Protein AF-A0A8J7B116-F1 (afdb_monomer)

Mean predicted aligned error: 5.47 Å

Structure (mmCIF, N/CA/C/O backbone):
data_AF-A0A8J7B116-F1
#
_entry.id   AF-A0A8J7B116-F1
#
loop_
_atom_site.group_PDB
_atom_site.id
_atom_site.type_symbol
_atom_site.label_atom_id
_atom_site.label_alt_id
_atom_site.label_comp_id
_atom_site.label_asym_id
_atom_site.label_entity_id
_atom_site.label_seq_id
_atom_site.pdbx_PDB_ins_code
_atom_site.Cartn_x
_atom_site.Cartn_y
_atom_site.Cartn_z
_atom_site.occupancy
_atom_site.B_iso_or_equiv
_atom_site.auth_seq_id
_atom_site.auth_comp_id
_atom_site.auth_asym_id
_atom_site.auth_atom_id
_atom_site.pdbx_PDB_model_num
ATOM 1 N N . MET A 1 1 ? -16.638 -7.739 5.868 1.00 86.69 1 MET A N 1
ATOM 2 C CA . MET A 1 1 ? -16.960 -7.751 4.421 1.00 86.69 1 MET A CA 1
ATOM 3 C C . MET A 1 1 ? -16.169 -8.901 3.794 1.00 86.69 1 MET A C 1
ATOM 5 O O . MET A 1 1 ? -15.418 -9.542 4.515 1.00 86.69 1 MET A O 1
ATOM 9 N N . ALA A 1 2 ? -16.375 -9.246 2.524 1.00 93.19 2 ALA A N 1
ATOM 10 C CA . ALA A 1 2 ? -15.521 -10.207 1.821 1.00 93.19 2 ALA A CA 1
ATOM 11 C C . ALA A 1 2 ? -14.688 -9.483 0.756 1.00 93.19 2 ALA A C 1
ATOM 13 O O . ALA A 1 2 ? -15.142 -8.481 0.201 1.00 93.19 2 ALA A O 1
ATOM 14 N N . ARG A 1 3 ? -13.497 -10.004 0.457 1.00 96.44 3 ARG A N 1
ATOM 15 C CA . ARG A 1 3 ? -12.674 -9.604 -0.689 1.00 96.44 3 ARG A CA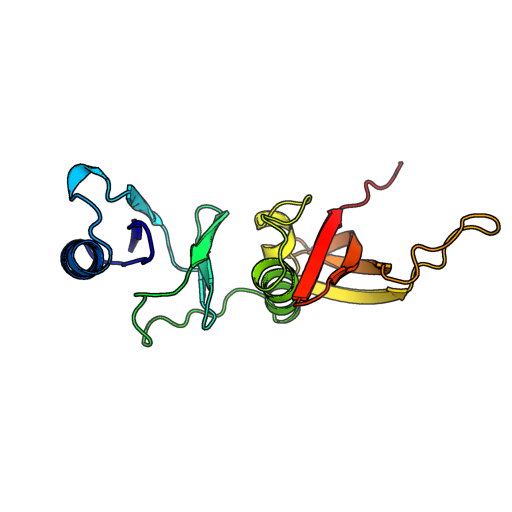 1
ATOM 16 C C . ARG A 1 3 ? -12.520 -10.793 -1.623 1.00 96.44 3 ARG A C 1
ATOM 18 O O . ARG A 1 3 ? -12.104 -11.869 -1.199 1.00 96.44 3 ARG A O 1
ATOM 25 N N . PHE A 1 4 ? -12.801 -10.577 -2.898 1.00 97.62 4 PHE A N 1
ATOM 26 C CA . PHE A 1 4 ? -12.595 -11.552 -3.959 1.00 97.62 4 PHE A CA 1
ATOM 27 C C . PHE A 1 4 ? -11.561 -11.013 -4.933 1.00 97.62 4 PHE A C 1
ATOM 29 O O . PHE A 1 4 ? -11.652 -9.862 -5.356 1.00 97.62 4 PHE A O 1
ATOM 36 N N . MET A 1 5 ? -10.586 -11.838 -5.289 1.00 97.62 5 MET A N 1
ATOM 37 C CA . MET A 1 5 ? -9.489 -11.459 -6.168 1.00 97.62 5 MET A CA 1
ATOM 38 C C . MET A 1 5 ? -9.485 -12.345 -7.404 1.00 97.62 5 MET A C 1
ATOM 40 O O . MET A 1 5 ? -9.452 -13.575 -7.318 1.00 97.62 5 MET A O 1
ATOM 44 N N . THR A 1 6 ? -9.490 -11.680 -8.548 1.00 97.62 6 THR A N 1
ATOM 45 C CA . THR A 1 6 ? -9.248 -12.268 -9.867 1.00 97.62 6 THR A CA 1
ATOM 46 C C . THR A 1 6 ? -7.794 -12.002 -10.267 1.00 97.62 6 THR A C 1
ATOM 48 O O . THR A 1 6 ? -7.006 -11.515 -9.450 1.00 97.62 6 THR A O 1
ATOM 51 N N . ARG A 1 7 ? -7.398 -12.311 -11.504 1.00 95.88 7 ARG A N 1
ATOM 52 C CA . ARG A 1 7 ? -6.036 -12.018 -11.979 1.00 95.88 7 ARG A CA 1
ATOM 53 C C . ARG A 1 7 ? -5.744 -10.520 -12.038 1.00 95.88 7 ARG A C 1
ATOM 55 O O . ARG A 1 7 ? -4.587 -10.139 -11.877 1.00 95.88 7 ARG A O 1
ATOM 62 N N . ARG A 1 8 ? -6.754 -9.684 -12.295 1.00 95.50 8 ARG A N 1
ATOM 63 C CA . ARG A 1 8 ? -6.586 -8.236 -12.522 1.00 95.50 8 ARG A CA 1
ATOM 64 C C . ARG A 1 8 ? -7.478 -7.348 -11.666 1.00 95.50 8 ARG A C 1
ATOM 66 O O . ARG A 1 8 ? -7.203 -6.157 -11.578 1.00 95.50 8 ARG A O 1
ATOM 73 N N . TYR A 1 9 ? -8.535 -7.895 -11.076 1.00 97.06 9 TYR A N 1
ATOM 74 C CA . TYR A 1 9 ? -9.565 -7.119 -10.390 1.00 97.06 9 TYR A CA 1
ATOM 75 C C . TYR A 1 9 ? -9.834 -7.600 -8.969 1.00 97.06 9 TYR A C 1
ATOM 77 O O . TYR A 1 9 ? -9.646 -8.780 -8.644 1.00 97.06 9 TYR A O 1
ATOM 85 N N . VAL A 1 10 ? -10.377 -6.692 -8.162 1.00 97.31 10 VAL A N 1
ATOM 86 C CA . VAL A 1 10 ? -10.865 -6.960 -6.810 1.00 97.31 10 VAL A CA 1
ATOM 87 C C . VAL A 1 10 ? -12.350 -6.620 -6.713 1.00 97.31 10 VAL A C 1
ATOM 89 O O . VAL A 1 10 ? -12.797 -5.602 -7.232 1.00 97.31 10 VAL A O 1
ATOM 92 N N . ALA A 1 11 ? -13.119 -7.474 -6.038 1.00 96.81 11 ALA A N 1
ATOM 93 C CA . ALA A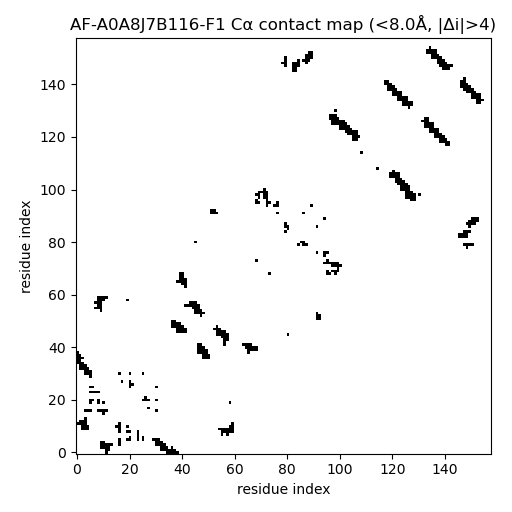 1 11 ? -14.547 -7.292 -5.802 1.00 96.81 11 ALA A CA 1
ATOM 94 C C . ALA A 1 11 ? -14.905 -7.507 -4.329 1.00 96.81 11 ALA A C 1
ATOM 96 O O . ALA A 1 11 ? -14.221 -8.233 -3.609 1.00 96.81 11 ALA A O 1
ATOM 97 N N . VAL A 1 12 ? -16.031 -6.930 -3.902 1.00 95.94 12 VAL A N 1
ATOM 98 C CA . VAL A 1 12 ? -16.581 -7.102 -2.541 1.00 95.94 12 VAL A CA 1
ATOM 99 C C . VAL A 1 12 ? -17.818 -8.002 -2.488 1.00 95.94 12 VAL A C 1
ATOM 101 O O . VAL A 1 12 ? -18.355 -8.277 -1.417 1.00 95.94 12 VAL A O 1
ATOM 104 N N . THR A 1 13 ? -18.279 -8.487 -3.644 1.00 95.50 13 THR A N 1
ATOM 105 C CA . THR A 1 13 ? -19.356 -9.478 -3.747 1.00 95.50 13 THR A CA 1
ATOM 106 C C . THR A 1 13 ? -18.970 -10.579 -4.723 1.00 95.50 13 THR A C 1
ATOM 108 O O . THR A 1 13 ? -18.250 -10.342 -5.693 1.00 95.50 13 THR A O 1
ATOM 111 N N . TRP A 1 14 ? -19.487 -11.786 -4.494 1.00 96.31 14 TRP A N 1
ATOM 112 C CA . TRP A 1 14 ? -19.229 -12.926 -5.372 1.00 96.31 14 TRP A CA 1
ATOM 113 C C . TRP A 1 14 ? -19.787 -12.726 -6.788 1.00 96.31 14 TRP A C 1
ATOM 115 O O . TRP A 1 14 ? -19.140 -13.083 -7.769 1.00 96.31 14 TRP A O 1
ATOM 125 N N . ALA A 1 15 ? -20.978 -12.129 -6.910 1.00 96.88 15 ALA A N 1
ATOM 126 C CA . ALA A 1 15 ? -21.590 -11.851 -8.209 1.00 96.88 15 ALA A CA 1
ATOM 127 C C . ALA A 1 15 ? -20.709 -10.921 -9.057 1.00 96.88 15 ALA A C 1
ATOM 129 O O . ALA A 1 15 ? -20.487 -11.178 -10.240 1.00 96.88 15 ALA A O 1
ATOM 130 N N . GLU A 1 16 ? -20.151 -9.887 -8.429 1.00 96.88 16 GLU A N 1
ATOM 131 C CA . GLU A 1 16 ? -19.241 -8.963 -9.098 1.00 96.88 16 GLU A CA 1
ATOM 132 C C . GLU A 1 16 ? -17.890 -9.614 -9.414 1.00 96.88 16 GLU A C 1
ATOM 134 O O . GLU A 1 16 ? -17.354 -9.427 -10.505 1.00 96.88 16 GLU A O 1
ATOM 139 N N . ALA A 1 17 ? -17.381 -10.463 -8.516 1.00 97.50 17 ALA A N 1
ATOM 140 C CA . ALA A 1 17 ? -16.179 -11.250 -8.771 1.00 97.50 17 ALA A CA 1
ATOM 141 C C . ALA A 1 17 ? -16.327 -12.129 -10.023 1.00 97.50 17 ALA A C 1
ATOM 143 O O . ALA A 1 17 ? -15.420 -12.164 -10.847 1.00 97.50 17 ALA A O 1
ATOM 144 N N . LEU A 1 18 ? -17.478 -12.787 -10.213 1.00 98.06 18 LEU A N 1
ATOM 145 C CA . LEU A 1 18 ? -17.764 -13.576 -11.417 1.00 98.06 18 LEU A CA 1
ATOM 146 C C . LEU A 1 18 ? -17.817 -12.712 -12.684 1.00 98.06 18 LEU A C 1
ATOM 148 O O . LEU A 1 18 ? -17.299 -13.120 -13.724 1.00 98.06 18 LEU A O 1
ATOM 152 N N . ARG A 1 19 ? -18.429 -11.523 -12.601 1.00 97.94 19 ARG A N 1
ATOM 153 C CA . ARG A 1 19 ? -18.497 -10.576 -13.722 1.00 97.94 19 ARG A CA 1
ATOM 154 C C . ARG A 1 19 ? -17.098 -10.129 -14.148 1.00 97.94 19 ARG A C 1
ATOM 156 O O . ARG A 1 19 ? -16.787 -10.164 -15.335 1.00 97.94 19 ARG A O 1
ATOM 163 N N . LEU A 1 20 ? -16.259 -9.741 -13.190 1.00 97.69 20 LEU A N 1
ATOM 164 C CA . LEU A 1 20 ? -14.886 -9.290 -13.433 1.00 97.69 20 LEU A CA 1
ATOM 165 C C . LEU A 1 20 ? -13.971 -10.438 -13.880 1.00 97.69 20 LEU A C 1
ATOM 167 O O . LEU A 1 20 ? -13.170 -10.255 -14.793 1.00 97.69 20 LEU A O 1
ATOM 171 N N . ALA A 1 21 ? -14.154 -11.637 -13.323 1.00 97.94 21 ALA A N 1
ATOM 172 C CA . ALA A 1 21 ? -13.435 -12.841 -13.733 1.00 97.94 21 ALA A CA 1
ATOM 173 C C . ALA A 1 21 ? -13.701 -13.207 -15.201 1.00 97.94 21 ALA A C 1
ATOM 175 O O . ALA A 1 21 ? -12.806 -13.664 -15.907 1.00 97.94 21 ALA A O 1
ATOM 176 N N . ALA A 1 22 ? -14.919 -12.972 -15.700 1.00 97.62 22 ALA A N 1
ATOM 177 C CA . ALA A 1 22 ? -15.218 -13.150 -17.119 1.00 97.62 22 ALA A CA 1
ATOM 178 C C . ALA A 1 22 ? -14.450 -12.155 -18.015 1.00 97.62 22 ALA A C 1
ATOM 180 O O . ALA A 1 22 ? -14.129 -12.495 -19.153 1.00 97.62 22 ALA A O 1
ATOM 181 N N . LEU A 1 23 ? -14.124 -10.955 -17.512 1.00 97.12 23 LEU A N 1
ATOM 182 C CA . LEU A 1 23 ? -13.390 -9.928 -18.264 1.00 97.12 23 LEU A CA 1
ATOM 183 C C . LEU A 1 23 ? -11.890 -10.226 -18.364 1.00 97.12 23 LEU A C 1
ATOM 185 O O . LEU A 1 23 ? -11.308 -10.039 -19.431 1.00 97.12 23 LEU A O 1
ATOM 189 N N . ASP A 1 24 ? -11.258 -10.697 -17.286 1.00 97.44 24 ASP A N 1
ATOM 190 C CA . ASP A 1 24 ? -9.833 -11.076 -17.286 1.00 97.44 24 ASP A CA 1
ATOM 191 C C . ASP A 1 24 ? -9.585 -12.581 -17.483 1.00 97.44 24 ASP A C 1
ATOM 193 O O . ASP A 1 24 ? -8.452 -13.058 -17.354 1.00 97.44 24 ASP A O 1
ATOM 197 N N . GLN A 1 25 ? -10.643 -13.320 -17.824 1.00 97.88 25 GLN A N 1
ATOM 198 C CA . GLN A 1 25 ? -10.636 -14.759 -18.087 1.00 97.88 25 GLN A CA 1
ATOM 199 C C . GLN A 1 25 ? -10.150 -15.602 -16.897 1.00 97.88 25 GLN A C 1
ATOM 201 O O . GLN A 1 25 ? -9.620 -16.701 -17.094 1.00 97.88 25 GLN A O 1
ATOM 206 N N . THR A 1 26 ? -10.305 -15.116 -15.664 1.00 98.19 26 THR A N 1
ATOM 207 C CA . THR A 1 26 ? -10.031 -15.898 -14.452 1.00 98.19 26 THR A CA 1
ATOM 208 C C . THR A 1 26 ? -11.052 -17.039 -14.316 1.00 98.19 26 THR A C 1
ATOM 210 O O . THR A 1 26 ? -12.254 -16.782 -14.219 1.00 98.19 26 THR A O 1
ATOM 213 N N . PRO A 1 27 ? -10.629 -18.317 -14.277 1.00 97.94 27 PRO A N 1
ATOM 214 C CA . PRO A 1 27 ? -11.524 -19.430 -13.992 1.00 97.94 27 PRO A CA 1
ATOM 215 C C . PRO A 1 27 ? -12.176 -19.274 -12.621 1.00 97.94 27 PRO A C 1
ATOM 217 O O . PRO A 1 27 ? -11.530 -18.873 -11.656 1.00 97.94 27 PRO A O 1
ATOM 220 N N . ARG A 1 28 ? -13.444 -19.676 -12.497 1.00 96.88 28 ARG A N 1
ATOM 221 C CA . ARG A 1 28 ? -14.197 -19.584 -11.234 1.00 96.88 28 ARG A CA 1
ATOM 222 C C . ARG A 1 28 ? -13.473 -20.239 -10.049 1.00 96.88 28 ARG A C 1
ATOM 224 O O . ARG A 1 28 ? -13.563 -19.734 -8.939 1.00 96.88 28 ARG A O 1
ATOM 231 N N . SER A 1 29 ? -12.778 -21.350 -10.286 1.00 97.25 29 SER A N 1
ATOM 232 C CA . SER A 1 29 ? -12.004 -22.081 -9.274 1.00 97.25 29 SER A CA 1
ATOM 233 C C . SER A 1 29 ? -10.713 -21.378 -8.843 1.00 97.25 29 SER A C 1
ATOM 235 O O . SER A 1 29 ? -10.126 -21.771 -7.843 1.00 97.25 29 SER A O 1
ATOM 237 N N . GLU A 1 30 ? -10.254 -20.374 -9.594 1.00 98.12 30 GLU A N 1
ATOM 238 C CA . GLU A 1 30 ? -9.043 -19.598 -9.301 1.00 98.12 30 GLU A CA 1
ATOM 239 C C . GLU A 1 30 ? -9.345 -18.259 -8.613 1.00 98.12 30 GLU A C 1
ATOM 241 O O . GLU A 1 30 ? -8.414 -17.576 -8.183 1.00 98.12 30 GLU A O 1
ATOM 246 N N . ILE A 1 31 ? -10.623 -17.878 -8.481 1.00 98.06 31 ILE A N 1
ATOM 247 C CA . ILE A 1 31 ? -11.008 -16.676 -7.737 1.00 98.06 31 ILE A CA 1
ATOM 248 C C . ILE A 1 31 ? -10.655 -16.900 -6.267 1.00 98.06 31 ILE A C 1
ATOM 250 O O . ILE A 1 31 ? -11.230 -17.760 -5.598 1.00 98.06 31 ILE A O 1
ATOM 254 N N . ARG A 1 32 ? -9.707 -16.110 -5.760 1.00 97.56 32 ARG A N 1
ATOM 255 C CA . ARG A 1 32 ? -9.313 -16.163 -4.350 1.00 97.56 32 ARG A CA 1
ATOM 256 C C . ARG A 1 32 ? -10.320 -15.383 -3.523 1.00 97.56 32 ARG A C 1
ATOM 258 O O . ARG A 1 32 ? -10.788 -14.329 -3.950 1.00 97.56 32 ARG A O 1
ATOM 265 N N . GLN A 1 33 ? -10.612 -15.877 -2.329 1.00 97.00 33 GLN A N 1
ATOM 266 C CA . GLN A 1 33 ? -11.559 -15.266 -1.410 1.00 97.00 33 GLN A CA 1
ATOM 267 C C . GLN A 1 33 ? -10.906 -15.078 -0.042 1.00 97.00 33 GLN A C 1
ATOM 269 O O . GLN A 1 33 ? -10.269 -15.994 0.472 1.00 97.00 33 GLN A O 1
ATOM 274 N N . ALA A 1 34 ? -11.099 -13.897 0.537 1.00 95.94 34 ALA A N 1
ATOM 275 C CA . ALA A 1 34 ? -10.848 -13.615 1.941 1.00 95.94 34 ALA A CA 1
ATOM 276 C C . ALA A 1 34 ? -12.173 -13.184 2.581 1.00 95.94 34 ALA A C 1
ATOM 278 O O . ALA A 1 34 ? -12.800 -12.211 2.148 1.00 95.94 34 ALA A O 1
ATOM 279 N N . GLU A 1 35 ? -12.630 -13.944 3.571 1.00 93.12 35 GLU A N 1
ATOM 280 C CA . GLU A 1 35 ? -13.822 -13.619 4.352 1.00 93.12 35 GLU A CA 1
ATOM 281 C C . GLU A 1 35 ? -13.449 -12.744 5.550 1.00 93.12 35 GLU A C 1
ATOM 283 O O . GLU A 1 35 ? -12.296 -12.695 5.962 1.00 93.12 35 GLU A O 1
ATOM 288 N N . GLU A 1 36 ? -14.431 -12.014 6.078 1.00 93.25 36 GLU A N 1
ATOM 289 C CA . GLU A 1 36 ? -14.290 -11.188 7.288 1.00 93.25 36 GLU A CA 1
ATOM 290 C C . GLU A 1 36 ? -13.246 -10.056 7.225 1.00 93.25 36 GLU A C 1
ATOM 292 O O . GLU A 1 36 ? -12.944 -9.424 8.233 1.00 93.25 36 GLU A O 1
ATOM 297 N N . VAL A 1 37 ? -12.784 -9.690 6.029 1.00 95.25 37 VAL A N 1
ATOM 298 C CA . VAL A 1 37 ? -11.890 -8.544 5.816 1.00 95.25 37 VAL A CA 1
ATOM 299 C C . VAL A 1 37 ? -12.660 -7.239 5.609 1.00 95.25 37 VAL A C 1
ATOM 301 O O . VAL A 1 37 ? -13.793 -7.217 5.111 1.00 95.25 37 VAL A O 1
ATOM 304 N N . GLN A 1 38 ? -12.057 -6.123 6.005 1.00 94.94 38 GLN A N 1
ATOM 305 C CA . GLN A 1 38 ? -12.594 -4.774 5.829 1.00 94.94 38 GLN A CA 1
ATOM 306 C C . GLN A 1 38 ? -11.678 -3.976 4.903 1.00 94.94 38 GLN A C 1
ATOM 308 O O . GLN A 1 38 ? -10.458 -4.075 5.002 1.00 94.94 38 GLN A O 1
ATOM 313 N N . LEU A 1 39 ? -12.272 -3.187 4.006 1.00 96.56 39 LEU A N 1
ATOM 314 C CA . LEU A 1 39 ? -11.540 -2.177 3.248 1.00 96.56 39 LEU A CA 1
ATOM 315 C C . LEU A 1 39 ? -11.289 -1.007 4.198 1.00 96.56 39 LEU A C 1
ATOM 317 O O . LEU A 1 39 ? -12.243 -0.431 4.719 1.00 96.56 39 LEU A O 1
ATOM 321 N N . LEU A 1 40 ? -10.022 -0.699 4.440 1.00 96.62 40 LEU A N 1
ATOM 322 C CA . LEU A 1 40 ? -9.601 0.356 5.360 1.00 96.62 40 LEU A CA 1
ATOM 323 C C . LEU A 1 40 ? -9.263 1.644 4.609 1.00 96.62 40 LEU A C 1
ATOM 325 O O . LEU A 1 40 ? -9.576 2.740 5.067 1.00 96.62 40 LEU A O 1
ATOM 329 N N . HIS A 1 41 ? -8.665 1.518 3.427 1.00 97.00 41 HIS A N 1
ATOM 330 C CA . HIS A 1 41 ? -8.332 2.667 2.600 1.00 97.00 41 HIS A CA 1
ATOM 331 C C . HIS A 1 41 ? -8.381 2.318 1.117 1.00 97.00 41 HIS A C 1
ATOM 333 O O . HIS A 1 41 ? -8.097 1.176 0.742 1.00 97.00 41 HIS A O 1
ATOM 339 N N . ARG A 1 42 ? -8.728 3.289 0.275 1.00 95.62 42 ARG A N 1
ATOM 340 C CA . ARG A 1 42 ? -8.726 3.139 -1.181 1.00 95.62 42 ARG A CA 1
ATOM 341 C C . ARG A 1 42 ? -8.212 4.410 -1.840 1.00 95.62 42 ARG A C 1
ATOM 343 O O . ARG A 1 42 ? -8.790 5.470 -1.648 1.00 95.62 42 ARG A O 1
ATOM 350 N N . GLU A 1 43 ? -7.233 4.225 -2.711 1.00 95.00 43 GLU A N 1
ATOM 351 C CA . GLU A 1 43 ? -6.825 5.189 -3.726 1.00 95.00 43 GLU A CA 1
ATOM 352 C C . GLU A 1 43 ? -7.322 4.742 -5.110 1.00 95.00 43 GLU A C 1
ATOM 354 O O . GLU A 1 43 ? -7.957 3.693 -5.264 1.00 95.00 43 GLU A O 1
ATOM 359 N N . GLU A 1 44 ? -7.028 5.527 -6.145 1.00 91.69 44 GLU A N 1
ATOM 360 C CA . GLU A 1 44 ? -7.404 5.205 -7.529 1.00 91.69 44 GLU A CA 1
ATOM 361 C C . GLU A 1 44 ? -6.902 3.812 -7.962 1.00 91.69 44 GLU A C 1
ATOM 363 O O . GLU A 1 44 ? -7.646 3.035 -8.567 1.00 91.69 44 GLU A O 1
ATOM 368 N N . TRP A 1 45 ? -5.659 3.466 -7.605 1.00 93.44 45 TRP A N 1
ATOM 369 C CA . TRP A 1 45 ? -4.965 2.285 -8.138 1.00 93.44 45 TRP A CA 1
ATOM 370 C C . TRP A 1 45 ? -4.749 1.154 -7.134 1.00 93.44 45 TRP A C 1
ATOM 372 O O . TRP A 1 45 ? -4.557 0.005 -7.553 1.00 93.44 45 TRP A O 1
ATOM 382 N N . TRP A 1 46 ? -4.826 1.435 -5.833 1.00 96.56 46 TRP A N 1
ATOM 383 C CA . TRP A 1 46 ? -4.580 0.461 -4.770 1.00 96.56 46 TRP A CA 1
ATOM 384 C C . TRP A 1 46 ? -5.570 0.575 -3.611 1.00 96.56 46 TRP A C 1
ATOM 386 O O . TRP A 1 46 ? -6.197 1.607 -3.383 1.00 96.56 46 TRP A O 1
ATOM 396 N N . ALA A 1 47 ? -5.727 -0.524 -2.881 1.00 97.19 47 ALA A N 1
ATOM 397 C CA . ALA A 1 47 ? -6.613 -0.638 -1.733 1.00 97.19 47 ALA A CA 1
ATOM 398 C C . ALA A 1 47 ? -5.919 -1.367 -0.579 1.00 97.19 47 ALA A C 1
ATOM 400 O O . ALA A 1 47 ? -5.252 -2.385 -0.790 1.00 97.19 47 ALA A O 1
ATOM 401 N N . TRP A 1 48 ? -6.107 -0.851 0.634 1.00 97.81 48 TRP A N 1
ATOM 402 C CA . TRP A 1 48 ? -5.583 -1.416 1.874 1.00 97.81 48 TRP A CA 1
ATOM 403 C C . TRP A 1 48 ? -6.689 -2.076 2.690 1.00 97.81 48 TRP A C 1
ATOM 405 O O . TRP A 1 48 ? -7.779 -1.518 2.864 1.00 97.81 48 TRP A O 1
ATOM 415 N N . TRP A 1 49 ? -6.391 -3.259 3.216 1.00 97.44 49 TRP A N 1
ATOM 416 C CA . TRP A 1 49 ? -7.362 -4.128 3.869 1.00 97.44 49 TRP A CA 1
ATOM 417 C C . TRP A 1 49 ? -6.941 -4.489 5.293 1.00 97.44 49 TRP A C 1
ATOM 419 O O . TRP A 1 49 ? -5.766 -4.449 5.648 1.00 97.44 49 TRP A O 1
ATOM 429 N N . SER A 1 50 ? -7.916 -4.868 6.119 1.00 96.19 50 SER A N 1
ATOM 430 C CA . SER A 1 50 ? -7.701 -5.201 7.534 1.00 96.19 50 SER A CA 1
ATOM 431 C C . SER A 1 50 ? -6.882 -6.469 7.783 1.00 96.19 50 SER A C 1
ATOM 433 O O . SER A 1 50 ? -6.491 -6.707 8.917 1.00 96.19 50 SER A O 1
ATOM 435 N N . ASP A 1 51 ? -6.647 -7.285 6.756 1.00 96.19 51 ASP A N 1
ATOM 436 C CA . ASP A 1 51 ? -5.753 -8.449 6.788 1.00 96.19 51 ASP A CA 1
ATOM 437 C C . ASP A 1 51 ? -4.313 -8.103 6.373 1.00 96.19 51 ASP A C 1
ATOM 439 O O . ASP A 1 51 ? -3.552 -8.983 5.978 1.00 96.19 51 ASP A O 1
ATOM 443 N N . GLU A 1 52 ? -3.959 -6.816 6.427 1.00 95.88 52 GLU A N 1
ATOM 444 C CA . GLU A 1 52 ? -2.628 -6.288 6.112 1.00 95.88 52 GLU A CA 1
ATOM 445 C C . GLU A 1 52 ? -2.180 -6.550 4.665 1.00 95.88 52 GLU A C 1
ATOM 447 O O . GLU A 1 52 ? -0.992 -6.572 4.344 1.00 95.88 52 GLU A O 1
ATOM 452 N N . GLN A 1 53 ? -3.139 -6.734 3.759 1.00 95.56 53 GLN A N 1
ATOM 453 C CA . GLN A 1 53 ? -2.871 -6.903 2.337 1.00 95.56 53 GLN A CA 1
ATOM 454 C C . GLN A 1 53 ? -3.101 -5.601 1.575 1.00 95.56 53 GLN A C 1
ATOM 456 O O . GLN A 1 53 ? -4.122 -4.929 1.744 1.00 95.56 53 GLN A O 1
ATOM 461 N N . LEU A 1 54 ? -2.175 -5.302 0.664 1.00 96.56 54 LEU A N 1
ATOM 462 C CA . LEU A 1 54 ? -2.330 -4.279 -0.363 1.00 96.56 54 LEU A CA 1
ATOM 463 C C . LEU A 1 54 ? -2.734 -4.957 -1.675 1.00 96.56 54 LEU A C 1
ATOM 465 O O . LEU A 1 54 ? -2.079 -5.897 -2.130 1.00 96.56 54 LEU A O 1
ATOM 469 N N . THR A 1 55 ? -3.812 -4.492 -2.296 1.00 96.06 55 THR A N 1
ATOM 470 C CA . THR A 1 55 ? -4.272 -4.998 -3.596 1.00 96.06 55 THR A CA 1
ATOM 471 C C . THR A 1 55 ? -4.411 -3.861 -4.591 1.00 96.06 55 THR A C 1
ATOM 473 O O . THR A 1 55 ? -4.475 -2.700 -4.201 1.00 96.06 55 THR A O 1
ATOM 476 N N . THR A 1 56 ? -4.570 -4.180 -5.878 1.00 95.00 56 THR A N 1
ATOM 477 C CA . THR A 1 56 ? -5.129 -3.192 -6.808 1.00 95.00 56 THR A CA 1
ATOM 478 C C . THR A 1 56 ? -6.542 -2.782 -6.371 1.00 95.00 56 THR A C 1
ATOM 480 O O . THR A 1 56 ? -7.258 -3.581 -5.758 1.00 95.00 56 THR A O 1
ATOM 483 N N . ALA A 1 57 ? -6.944 -1.549 -6.677 1.00 95.69 57 ALA A N 1
ATOM 484 C CA . ALA A 1 57 ? -8.307 -1.056 -6.462 1.00 95.69 57 ALA A CA 1
ATOM 485 C C . ALA A 1 57 ? -9.225 -1.245 -7.682 1.00 95.69 57 ALA A C 1
ATOM 487 O O . ALA A 1 57 ? -10.415 -0.928 -7.614 1.00 95.69 57 ALA A O 1
ATOM 488 N N . ILE A 1 58 ? -8.708 -1.766 -8.799 1.00 94.62 58 ILE A N 1
ATOM 489 C CA . ILE A 1 58 ? -9.490 -1.902 -10.031 1.00 94.62 58 ILE A CA 1
ATOM 490 C C . ILE A 1 58 ? -10.624 -2.916 -9.806 1.00 94.62 58 ILE A C 1
ATOM 492 O O . ILE A 1 58 ? -10.391 -4.064 -9.426 1.00 94.62 58 ILE A O 1
ATOM 496 N N . GLY A 1 59 ? -11.861 -2.492 -10.070 1.00 93.50 59 GLY A N 1
ATOM 497 C CA . GLY A 1 59 ? -13.076 -3.286 -9.849 1.00 93.50 59 GLY A CA 1
ATOM 498 C C . GLY A 1 59 ? -13.808 -2.971 -8.541 1.00 93.50 59 GLY A C 1
ATOM 499 O O . GLY A 1 59 ? -14.970 -3.352 -8.396 1.00 93.50 59 GLY A O 1
ATOM 500 N N . LEU A 1 60 ? -13.186 -2.227 -7.617 1.00 95.25 60 LEU A N 1
ATOM 501 C CA . LEU A 1 60 ? -13.877 -1.751 -6.422 1.00 95.25 60 LEU A CA 1
ATOM 502 C C . LEU A 1 60 ? -14.885 -0.642 -6.779 1.00 95.25 60 LEU A C 1
ATOM 504 O O . LEU A 1 60 ? -14.546 0.257 -7.551 1.00 95.25 60 LEU A O 1
ATOM 508 N N . PRO A 1 61 ? -16.108 -0.666 -6.212 1.00 92.12 61 PRO A N 1
ATOM 509 C CA . PRO A 1 61 ? -17.080 0.406 -6.397 1.00 92.12 61 PRO A CA 1
ATOM 510 C C . PRO A 1 61 ? -16.546 1.760 -5.925 1.00 92.12 61 PRO A C 1
ATOM 512 O O . PRO A 1 61 ? -16.024 1.866 -4.817 1.00 92.12 61 PRO A O 1
ATOM 515 N N . GLU A 1 62 ? -16.774 2.813 -6.713 1.00 88.75 62 GLU A N 1
ATOM 516 C CA . GLU A 1 62 ? -16.370 4.180 -6.354 1.00 88.75 62 GLU A CA 1
ATOM 517 C C . GLU A 1 62 ? -17.015 4.690 -5.065 1.00 88.75 62 GLU A C 1
ATOM 519 O O . GLU A 1 62 ? -16.459 5.548 -4.397 1.00 88.75 62 GLU A O 1
ATOM 524 N N . SER A 1 63 ? -18.168 4.141 -4.680 1.00 90.56 63 SER A N 1
ATOM 525 C CA . SER A 1 63 ? -18.835 4.481 -3.423 1.00 90.56 63 SER A CA 1
ATOM 526 C C . SER A 1 63 ? -18.095 3.984 -2.173 1.00 90.56 63 SER A C 1
ATOM 528 O O . SER A 1 63 ? -18.465 4.364 -1.064 1.00 90.56 63 SER A O 1
ATOM 530 N N . LEU A 1 64 ? -17.104 3.096 -2.313 1.00 89.94 64 LEU A N 1
ATOM 531 C CA . LEU A 1 64 ? -16.305 2.582 -1.201 1.00 89.94 64 LEU A CA 1
ATOM 532 C C . LEU A 1 64 ? -15.019 3.398 -1.043 1.00 89.94 64 LEU A C 1
ATOM 534 O O . LEU A 1 64 ? -13.967 2.992 -1.527 1.00 89.94 64 LEU A O 1
ATOM 538 N N . CYS A 1 65 ? -15.099 4.519 -0.328 1.00 88.50 65 CYS A N 1
ATOM 539 C CA . CYS A 1 65 ? -13.952 5.395 -0.054 1.00 88.50 65 CYS A CA 1
ATOM 540 C C . CYS A 1 65 ? -13.712 5.572 1.453 1.00 88.50 65 CYS A C 1
ATOM 542 O O . CYS A 1 65 ? -13.944 6.655 1.987 1.00 88.50 65 CYS A O 1
ATOM 544 N N . PRO A 1 66 ? -13.323 4.516 2.187 1.00 91.00 66 PRO A N 1
ATOM 545 C CA . PRO A 1 66 ? -12.818 4.699 3.540 1.00 91.00 66 PRO A CA 1
ATOM 546 C C . PRO A 1 66 ? -11.437 5.373 3.488 1.00 91.00 66 PRO A C 1
ATOM 548 O O . PRO A 1 66 ? -10.639 5.091 2.598 1.00 91.00 66 PRO A O 1
ATOM 551 N N . GLU A 1 67 ? -11.152 6.245 4.454 1.00 90.38 67 GLU A N 1
ATOM 552 C CA . GLU A 1 67 ? -9.923 7.050 4.501 1.00 90.38 67 GLU A CA 1
ATOM 553 C C . GLU A 1 67 ? -9.212 6.896 5.858 1.00 90.38 67 GLU A C 1
ATOM 555 O O . GLU A 1 67 ? -9.038 7.857 6.602 1.00 90.38 67 GLU A O 1
ATOM 560 N N . THR A 1 68 ? -8.842 5.666 6.247 1.00 93.69 68 THR A N 1
ATOM 561 C CA . THR A 1 68 ? -8.256 5.445 7.589 1.00 93.69 68 THR A CA 1
ATOM 562 C C . THR A 1 68 ? -6.746 5.672 7.676 1.00 93.69 68 THR A C 1
ATOM 564 O O . THR A 1 68 ? -6.225 5.819 8.780 1.00 93.69 68 THR A O 1
ATOM 567 N N . LEU A 1 69 ? -6.020 5.624 6.555 1.00 97.81 69 LEU A N 1
ATOM 568 C CA . LEU A 1 69 ? -4.574 5.848 6.526 1.00 97.81 69 LEU A CA 1
ATOM 569 C C . LEU A 1 69 ? -4.246 7.340 6.613 1.00 97.81 69 LEU A C 1
ATOM 571 O O . LEU A 1 69 ? -5.015 8.185 6.161 1.00 97.81 69 LEU A O 1
ATOM 575 N N . SER A 1 70 ? -3.087 7.664 7.191 1.00 98.00 70 SER A N 1
ATOM 576 C CA . SER A 1 70 ? -2.596 9.044 7.199 1.00 98.00 70 SER A CA 1
ATOM 577 C C . SER A 1 70 ? -2.183 9.482 5.784 1.00 98.00 70 SER A C 1
ATOM 579 O O . SER A 1 70 ? -1.735 8.640 5.001 1.00 98.00 70 SER A O 1
ATOM 581 N N . PRO A 1 71 ? -2.239 10.787 5.454 1.00 97.88 71 PRO A N 1
ATOM 582 C CA . PRO A 1 71 ? -1.752 11.288 4.166 1.00 97.88 71 PRO A CA 1
ATOM 583 C C . PRO A 1 71 ? -0.291 10.911 3.879 1.00 97.88 71 PRO A C 1
ATOM 585 O O . PRO A 1 71 ? 0.071 10.632 2.739 1.00 97.88 71 PRO A O 1
ATOM 588 N N . ASP A 1 72 ? 0.543 10.847 4.919 1.00 98.31 72 ASP A N 1
ATOM 589 C CA . ASP A 1 72 ? 1.941 10.441 4.783 1.00 98.31 72 ASP A CA 1
ATOM 590 C C . ASP A 1 72 ? 2.082 8.943 4.480 1.00 98.31 72 ASP A C 1
ATOM 592 O O . ASP A 1 72 ? 2.895 8.567 3.637 1.00 98.31 72 ASP A O 1
ATOM 596 N N . ALA A 1 73 ? 1.274 8.079 5.105 1.00 98.25 73 ALA A N 1
ATOM 597 C CA . ALA A 1 73 ? 1.232 6.657 4.757 1.00 98.25 73 ALA A CA 1
ATOM 598 C C . ALA A 1 73 ? 0.786 6.452 3.305 1.00 98.25 73 ALA A C 1
ATOM 600 O O . ALA A 1 73 ? 1.423 5.694 2.576 1.00 98.25 73 ALA A O 1
ATOM 601 N N . VAL A 1 74 ? -0.262 7.163 2.874 1.00 98.12 74 VAL A N 1
ATOM 602 C CA . VAL A 1 74 ? -0.750 7.145 1.487 1.00 98.12 74 VAL A CA 1
ATOM 603 C C . VAL A 1 74 ? 0.362 7.552 0.525 1.00 98.12 74 VAL A C 1
ATOM 605 O O . VAL A 1 74 ? 0.647 6.825 -0.423 1.00 98.12 74 VAL A O 1
ATOM 608 N N . SER A 1 75 ? 1.050 8.662 0.807 1.00 97.06 75 SER A N 1
ATOM 609 C CA . SER A 1 75 ? 2.146 9.160 -0.029 1.00 97.06 75 SER A CA 1
ATOM 610 C C . SER A 1 75 ? 3.270 8.129 -0.189 1.00 97.06 75 SER A C 1
ATOM 612 O O . SER A 1 75 ? 3.707 7.871 -1.310 1.00 97.06 75 SER A O 1
ATOM 614 N N . LEU A 1 76 ? 3.703 7.498 0.909 1.00 97.06 76 LEU A N 1
ATOM 615 C CA . LEU A 1 76 ? 4.774 6.495 0.881 1.00 97.06 76 LEU A CA 1
ATOM 616 C C . LEU A 1 76 ? 4.349 5.197 0.180 1.00 97.06 76 LEU A C 1
ATOM 618 O O . LEU A 1 76 ? 5.148 4.609 -0.548 1.00 97.06 76 LEU A O 1
ATOM 622 N N . ILE A 1 77 ? 3.111 4.736 0.390 1.00 97.75 77 ILE A N 1
ATOM 623 C CA . ILE A 1 77 ? 2.582 3.542 -0.285 1.00 97.75 77 ILE A CA 1
ATOM 624 C C . ILE A 1 77 ? 2.491 3.792 -1.790 1.00 97.75 77 ILE A C 1
ATOM 626 O O . ILE A 1 77 ? 2.971 2.958 -2.556 1.00 97.75 77 ILE A O 1
ATOM 630 N N . SER A 1 78 ? 1.946 4.938 -2.210 1.00 96.94 78 SER A N 1
ATOM 631 C CA . SER A 1 78 ? 1.834 5.301 -3.627 1.00 96.94 78 SER A CA 1
ATOM 632 C C . SER A 1 78 ? 3.203 5.424 -4.299 1.00 96.94 78 SER A C 1
ATOM 634 O O . SER A 1 78 ? 3.382 4.871 -5.381 1.00 96.94 78 SER A O 1
ATOM 636 N N . GLU A 1 79 ? 4.203 6.030 -3.642 1.00 94.81 79 GLU A N 1
ATOM 637 C CA . GLU A 1 79 ? 5.578 6.083 -4.174 1.00 94.81 79 GLU A CA 1
ATOM 638 C C . GLU A 1 79 ? 6.153 4.690 -4.468 1.00 94.81 79 GLU A C 1
ATOM 640 O O . GLU A 1 79 ? 6.864 4.507 -5.455 1.00 94.81 79 GLU A O 1
ATOM 645 N N . VAL A 1 80 ? 5.886 3.695 -3.617 1.00 96.19 80 VAL A N 1
ATOM 646 C CA . VAL A 1 80 ? 6.381 2.332 -3.858 1.00 96.19 80 VAL A CA 1
ATOM 647 C C . VAL A 1 80 ? 5.519 1.614 -4.894 1.00 96.19 80 VAL A C 1
ATOM 649 O O . VAL A 1 80 ? 6.073 0.979 -5.789 1.00 96.19 80 VAL A O 1
ATOM 652 N N . TRP A 1 81 ? 4.194 1.735 -4.802 1.00 95.94 81 TRP A N 1
ATOM 653 C CA . TRP A 1 81 ? 3.229 1.070 -5.683 1.00 95.94 81 TRP A CA 1
ATOM 654 C C . TRP A 1 81 ? 3.356 1.491 -7.151 1.00 95.94 81 TRP A C 1
ATOM 656 O O . TRP A 1 81 ? 3.220 0.659 -8.045 1.00 95.94 81 TRP A O 1
ATOM 666 N N . GLU A 1 82 ? 3.619 2.773 -7.405 1.00 94.31 82 GLU A N 1
ATOM 667 C CA . GLU A 1 82 ? 3.770 3.328 -8.757 1.00 94.31 82 GLU A CA 1
ATOM 668 C C . GLU A 1 82 ? 5.174 3.121 -9.340 1.00 94.31 82 GLU A C 1
ATOM 670 O O . GLU A 1 82 ? 5.405 3.359 -10.528 1.00 94.31 82 GLU A O 1
ATOM 675 N N . SER A 1 83 ? 6.124 2.685 -8.514 1.00 94.44 83 SER A N 1
ATOM 676 C CA . SER A 1 83 ? 7.480 2.370 -8.951 1.00 94.44 83 SER A CA 1
ATOM 677 C C . SER A 1 83 ? 7.575 0.953 -9.529 1.00 94.44 83 SER A C 1
ATOM 679 O O . SER A 1 83 ? 6.683 0.123 -9.375 1.00 94.44 83 SER A O 1
ATOM 681 N N . PHE A 1 84 ? 8.708 0.620 -10.145 1.00 93.00 84 PHE A N 1
ATOM 682 C CA . PHE A 1 84 ? 9.002 -0.748 -10.591 1.00 93.00 84 PHE A CA 1
ATOM 683 C C . PHE A 1 84 ? 9.429 -1.695 -9.458 1.00 93.00 84 PHE A C 1
ATOM 685 O O . PHE A 1 84 ? 9.893 -2.808 -9.713 1.00 93.00 84 PHE A O 1
ATOM 692 N N . SER A 1 85 ? 9.253 -1.287 -8.202 1.00 89.75 85 SER A N 1
ATOM 693 C CA . SER A 1 85 ? 9.492 -2.145 -7.049 1.00 89.75 85 SER A CA 1
ATOM 694 C C . SER A 1 85 ? 8.308 -3.077 -6.786 1.00 89.75 85 SER A C 1
ATOM 696 O O . SER A 1 85 ? 7.169 -2.623 -6.744 1.00 89.75 85 SER A O 1
ATOM 698 N N . PRO A 1 86 ? 8.546 -4.371 -6.507 1.00 86.69 86 PRO A N 1
ATOM 699 C CA . PRO A 1 86 ? 7.458 -5.305 -6.219 1.00 86.69 86 PRO A CA 1
ATOM 700 C C . PRO A 1 86 ? 6.779 -5.043 -4.863 1.00 86.69 86 PRO A C 1
ATOM 702 O O . PRO A 1 86 ? 5.585 -5.291 -4.718 1.00 86.69 86 PRO A O 1
ATOM 705 N N . ALA A 1 87 ? 7.541 -4.596 -3.859 1.00 92.25 87 ALA A N 1
ATOM 706 C CA . ALA A 1 87 ? 7.074 -4.286 -2.508 1.00 92.25 87 ALA A CA 1
ATOM 707 C C . ALA A 1 87 ? 8.139 -3.474 -1.740 1.00 92.25 87 ALA A C 1
ATOM 709 O O . ALA A 1 87 ? 9.329 -3.544 -2.082 1.00 92.25 87 ALA A O 1
ATOM 710 N N . PRO A 1 88 ? 7.762 -2.743 -0.674 1.00 93.19 88 PRO A N 1
ATOM 711 C CA . PRO A 1 88 ? 8.723 -2.152 0.245 1.00 93.19 88 PRO A CA 1
ATOM 712 C C . PRO A 1 88 ? 9.395 -3.252 1.069 1.00 93.19 88 PRO A C 1
ATOM 714 O O . PRO A 1 88 ? 8.754 -4.205 1.512 1.00 93.19 88 PRO A O 1
ATOM 717 N N . ARG A 1 89 ? 10.693 -3.105 1.341 1.00 92.38 89 ARG A N 1
ATOM 718 C CA . ARG A 1 89 ? 11.454 -4.078 2.145 1.00 92.38 89 ARG A CA 1
ATOM 719 C C . ARG A 1 89 ? 10.996 -4.127 3.599 1.00 92.38 89 ARG A C 1
ATOM 721 O O . ARG A 1 89 ? 11.144 -5.153 4.248 1.00 92.38 89 ARG A O 1
ATOM 728 N N . CYS A 1 90 ? 10.450 -3.023 4.105 1.00 93.19 90 CYS A N 1
ATOM 729 C CA . CYS A 1 90 ? 9.857 -2.963 5.439 1.00 93.19 90 CYS A CA 1
ATOM 730 C C . CYS A 1 90 ? 8.434 -3.548 5.529 1.00 93.19 90 CYS A C 1
ATOM 732 O O . CYS A 1 90 ? 7.879 -3.556 6.626 1.00 93.19 90 CYS A O 1
ATOM 734 N N . GLY A 1 91 ? 7.853 -4.027 4.422 1.00 95.56 91 GLY A N 1
ATOM 735 C CA . GLY A 1 91 ? 6.474 -4.517 4.375 1.00 95.56 91 GLY A CA 1
ATOM 736 C C . GLY A 1 91 ? 5.440 -3.393 4.264 1.00 95.56 91 GLY A C 1
ATOM 737 O O . GLY A 1 91 ? 5.650 -2.266 4.728 1.00 95.56 91 GLY A O 1
ATOM 738 N N . TRP A 1 92 ? 4.310 -3.693 3.622 1.00 97.19 92 TRP A N 1
ATOM 739 C CA . TRP A 1 92 ? 3.214 -2.733 3.464 1.00 97.19 92 TRP A CA 1
ATOM 740 C C . TRP A 1 92 ? 2.599 -2.361 4.813 1.00 97.19 92 TRP A C 1
ATOM 742 O O . TRP A 1 92 ? 2.256 -1.197 5.019 1.00 97.19 92 TRP A O 1
ATOM 752 N N . GLU A 1 93 ? 2.548 -3.303 5.763 1.00 97.06 93 GLU A N 1
ATOM 753 C CA . GLU A 1 93 ? 2.019 -3.047 7.101 1.00 97.06 93 GLU A CA 1
ATOM 754 C C . GLU A 1 93 ? 2.830 -1.988 7.859 1.00 97.06 93 GLU A C 1
ATOM 756 O O . GLU A 1 93 ? 2.292 -1.245 8.679 1.00 97.06 93 GLU A O 1
ATOM 761 N N . THR A 1 94 ? 4.135 -1.876 7.596 1.00 96.81 94 THR A N 1
ATOM 762 C CA . THR A 1 94 ? 4.968 -0.837 8.214 1.00 96.81 94 THR A CA 1
ATOM 763 C C . THR A 1 94 ? 4.640 0.537 7.646 1.00 96.81 94 THR A C 1
ATOM 765 O O . THR A 1 94 ? 4.509 1.483 8.421 1.00 96.81 94 THR A O 1
ATOM 768 N N . LEU A 1 95 ? 4.449 0.651 6.328 1.00 97.69 95 LEU A N 1
ATOM 769 C CA . LEU A 1 95 ? 4.063 1.920 5.701 1.00 97.69 95 LEU A CA 1
ATOM 770 C C . LEU A 1 95 ? 2.648 2.347 6.109 1.00 97.69 95 LEU A C 1
ATOM 772 O O . LEU A 1 95 ? 2.440 3.505 6.458 1.00 97.69 95 LEU A O 1
ATOM 776 N N . ALA A 1 96 ? 1.697 1.409 6.161 1.00 97.88 96 ALA A N 1
ATOM 777 C CA . ALA A 1 96 ? 0.319 1.671 6.585 1.00 97.88 96 ALA A CA 1
ATOM 778 C C . ALA A 1 96 ? 0.216 2.161 8.043 1.00 97.88 96 ALA A C 1
ATOM 780 O O . ALA A 1 96 ? -0.724 2.869 8.399 1.00 97.88 96 ALA A O 1
ATOM 781 N N . ARG A 1 97 ? 1.194 1.817 8.890 1.00 97.81 97 ARG A N 1
ATOM 782 C CA . ARG A 1 97 ? 1.283 2.284 10.283 1.00 97.81 97 ARG A CA 1
ATOM 783 C C . ARG A 1 97 ? 1.935 3.656 10.433 1.00 97.81 97 ARG A C 1
ATOM 785 O O . ARG A 1 97 ? 2.002 4.153 11.556 1.00 97.81 97 ARG A O 1
ATOM 792 N N . VAL A 1 98 ? 2.427 4.287 9.366 1.00 98.31 98 VAL A N 1
ATOM 793 C CA . VAL A 1 98 ? 2.971 5.649 9.453 1.00 98.31 98 VAL A CA 1
ATOM 794 C C . VAL A 1 98 ? 1.830 6.621 9.757 1.00 98.31 98 VAL A C 1
ATOM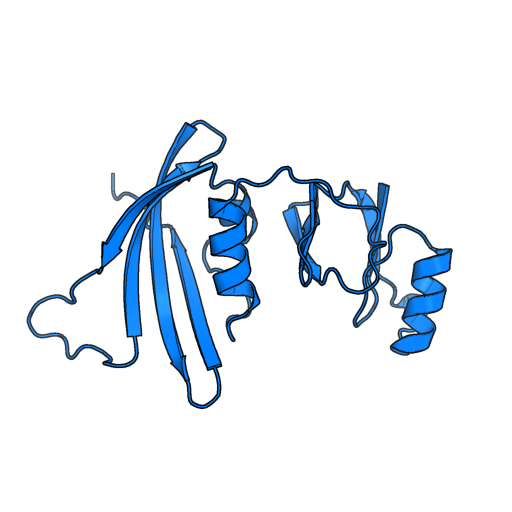 796 O O . VAL A 1 98 ? 0.857 6.735 9.017 1.00 98.31 98 VAL A O 1
ATOM 799 N N . LYS A 1 99 ? 1.944 7.339 10.872 1.00 98.25 99 LYS A N 1
ATOM 800 C CA . LYS A 1 99 ? 1.016 8.397 11.286 1.00 98.25 99 LYS A CA 1
ATOM 801 C C . LYS A 1 99 ? 1.444 9.755 10.742 1.00 98.25 99 LYS A C 1
ATOM 803 O O . LYS A 1 99 ? 0.582 10.546 10.375 1.00 98.25 99 LYS A O 1
ATOM 808 N N . ALA A 1 100 ? 2.752 10.020 10.729 1.00 98.31 100 ALA A N 1
ATOM 809 C CA . ALA A 1 100 ? 3.335 11.235 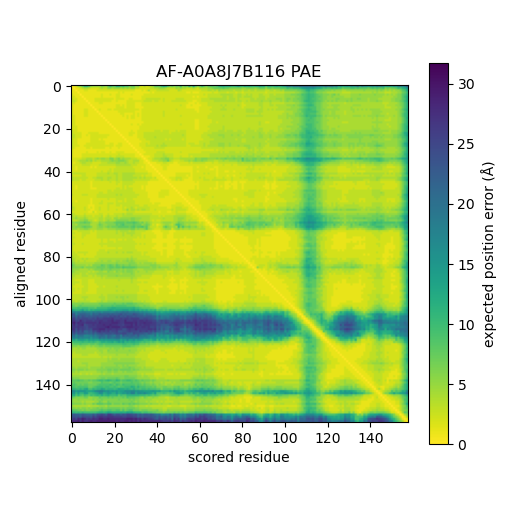10.169 1.00 98.31 100 ALA A CA 1
ATOM 810 C C . ALA A 1 100 ? 4.822 11.049 9.817 1.00 98.31 100 ALA A C 1
ATOM 812 O O . ALA A 1 100 ? 5.546 10.344 10.525 1.00 98.31 100 ALA A O 1
ATOM 813 N N . VAL A 1 101 ? 5.303 11.745 8.790 1.00 97.81 101 VAL A N 1
ATOM 814 C CA . VAL A 1 101 ? 6.727 11.968 8.516 1.00 97.81 101 VAL A CA 1
ATOM 815 C C . VAL A 1 101 ? 7.138 13.263 9.219 1.00 97.81 101 VAL A C 1
ATOM 817 O O . VAL A 1 101 ? 6.781 14.363 8.810 1.00 97.81 101 VAL A O 1
ATOM 820 N N . LEU A 1 102 ? 7.909 13.139 10.298 1.00 97.62 102 LEU A N 1
ATOM 821 C CA . LEU A 1 102 ? 8.361 14.268 11.117 1.00 97.62 102 LEU A CA 1
ATOM 822 C C . LEU A 1 102 ? 9.505 15.039 10.453 1.00 97.62 102 LEU A C 1
ATOM 824 O O . LEU A 1 102 ? 9.626 16.256 10.606 1.00 97.62 102 LEU A O 1
ATOM 828 N N . ARG A 1 103 ? 10.379 14.324 9.736 1.00 95.38 103 ARG A N 1
ATOM 829 C CA . ARG A 1 103 ? 11.532 14.908 9.045 1.00 95.38 103 ARG A CA 1
ATOM 830 C C . ARG A 1 103 ? 11.910 14.078 7.828 1.00 95.38 103 ARG A C 1
ATOM 832 O O . ARG A 1 103 ? 11.989 12.859 7.919 1.00 95.38 103 ARG A O 1
ATOM 839 N N . ARG A 1 104 ? 12.251 14.759 6.733 1.00 94.25 104 ARG A N 1
ATOM 840 C CA . ARG A 1 104 ? 12.862 14.186 5.526 1.00 94.25 104 ARG A CA 1
ATOM 841 C C . ARG A 1 104 ? 14.224 14.837 5.299 1.00 94.25 104 ARG A C 1
ATOM 843 O O . ARG A 1 104 ? 14.333 16.063 5.328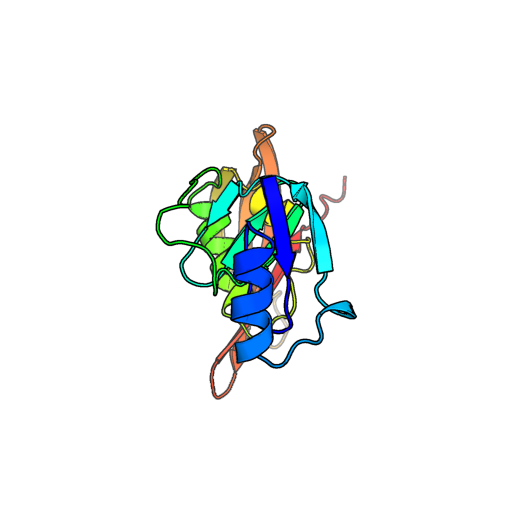 1.00 94.25 104 ARG A O 1
ATOM 850 N N . ALA A 1 105 ? 15.268 14.032 5.126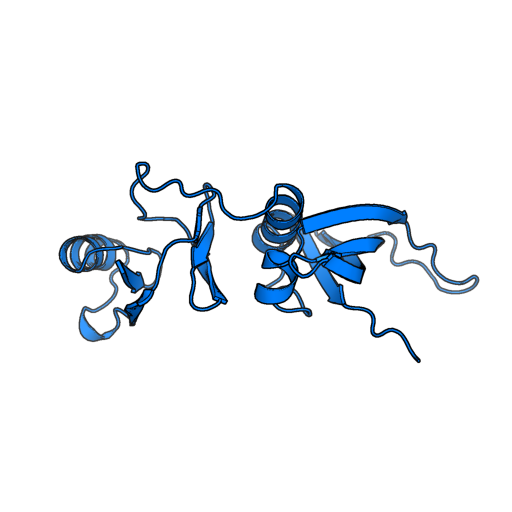 1.00 89.31 105 ALA A N 1
ATOM 851 C CA . ALA A 1 105 ? 16.623 14.519 4.889 1.00 89.31 105 ALA A CA 1
ATOM 852 C C . ALA A 1 105 ? 17.323 13.689 3.813 1.00 89.31 105 ALA A C 1
ATOM 854 O O . ALA A 1 105 ? 17.353 12.465 3.902 1.00 89.31 105 ALA A O 1
ATOM 855 N N . ASN A 1 106 ? 17.939 14.357 2.836 1.00 85.19 106 ASN A N 1
ATOM 856 C CA . ASN A 1 106 ? 18.803 13.686 1.870 1.00 85.19 106 ASN A CA 1
ATOM 857 C C . ASN A 1 106 ? 19.998 13.067 2.595 1.00 85.19 106 ASN A C 1
ATOM 859 O O . ASN A 1 106 ? 20.671 13.732 3.389 1.00 85.19 106 ASN A O 1
ATOM 863 N N . TRP A 1 107 ? 20.272 11.803 2.303 1.00 74.81 107 TRP A N 1
ATOM 864 C CA . TRP A 1 107 ? 21.447 11.118 2.802 1.00 74.81 107 TRP A CA 1
ATOM 865 C C . TRP A 1 107 ? 22.603 11.318 1.827 1.00 74.81 107 TRP A C 1
ATOM 867 O O . TRP A 1 107 ? 22.592 10.831 0.697 1.00 74.81 107 TRP A O 1
ATOM 877 N N . SER A 1 108 ? 23.608 12.066 2.271 1.00 66.06 108 SER A N 1
ATOM 878 C CA . SER A 1 108 ? 24.849 12.237 1.526 1.00 66.06 108 SER A CA 1
ATOM 879 C C . SER A 1 108 ? 25.718 10.998 1.710 1.00 66.06 108 SER A C 1
ATOM 881 O O . SER A 1 108 ? 26.060 10.640 2.837 1.00 66.06 108 SER A O 1
ATOM 883 N N . HIS A 1 109 ? 26.100 10.366 0.602 1.00 60.97 109 HIS A N 1
ATOM 884 C CA . HIS A 1 109 ? 27.036 9.246 0.605 1.00 60.97 109 HIS A CA 1
ATOM 885 C C . HIS A 1 109 ? 28.334 9.584 1.375 1.00 60.97 109 HIS A C 1
ATOM 887 O O . HIS A 1 109 ? 28.832 10.711 1.260 1.00 60.97 109 HIS A O 1
ATOM 893 N N . PRO A 1 110 ? 28.918 8.630 2.131 1.00 59.81 110 PRO A N 1
ATOM 894 C CA . PRO A 1 110 ? 30.207 8.820 2.791 1.00 59.81 110 PRO A CA 1
ATOM 895 C C . PRO A 1 110 ? 31.293 9.253 1.799 1.00 59.81 110 PRO A C 1
ATOM 897 O O . PRO A 1 110 ? 31.350 8.752 0.669 1.00 59.81 110 PRO A O 1
ATOM 900 N N . GLN A 1 111 ? 32.180 10.159 2.222 1.00 52.06 111 GLN A N 1
ATOM 901 C CA . GLN A 1 111 ? 33.294 10.617 1.387 1.00 52.06 111 GLN A CA 1
ATOM 902 C C . GLN A 1 111 ? 34.101 9.420 0.851 1.00 52.06 111 GLN A C 1
ATOM 904 O O . GLN A 1 111 ? 34.539 8.569 1.620 1.00 52.06 111 GLN A O 1
ATOM 909 N N . GLY A 1 112 ? 34.288 9.358 -0.472 1.00 54.41 112 GLY A N 1
ATOM 910 C CA . GLY A 1 112 ? 35.048 8.299 -1.151 1.00 54.41 112 GLY A CA 1
ATOM 911 C C . GLY A 1 112 ? 34.205 7.209 -1.821 1.00 54.41 112 GLY A C 1
ATOM 912 O O . GLY A 1 112 ? 34.747 6.426 -2.598 1.00 54.41 112 GLY A O 1
ATOM 913 N N . SER A 1 113 ? 32.890 7.179 -1.599 1.00 56.59 113 SER A N 1
ATOM 914 C CA . SER A 1 113 ? 31.989 6.334 -2.391 1.00 56.59 113 SER A CA 1
ATOM 915 C C . SER A 1 113 ? 31.569 7.061 -3.672 1.00 56.59 113 SER A C 1
ATOM 917 O O . SER A 1 113 ? 31.242 8.246 -3.642 1.00 56.59 113 SER A O 1
ATOM 919 N N . VAL A 1 114 ? 31.633 6.377 -4.822 1.00 55.97 114 VAL A N 1
ATOM 920 C CA . VAL A 1 114 ? 31.111 6.923 -6.083 1.00 55.97 114 VAL A CA 1
ATOM 921 C C . VAL A 1 114 ? 29.589 6.895 -5.958 1.00 55.97 114 VAL A C 1
ATOM 923 O O . VAL A 1 114 ? 29.034 5.796 -5.925 1.00 55.97 114 VAL A O 1
ATOM 926 N N . PRO A 1 115 ? 28.900 8.046 -5.849 1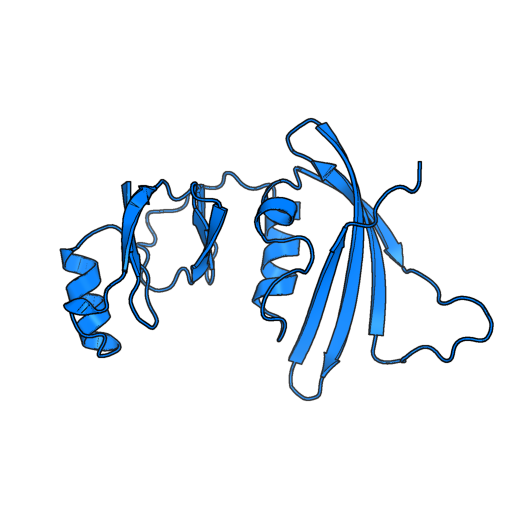.00 56.44 115 PRO A N 1
ATOM 927 C CA . PRO A 1 115 ? 27.449 8.034 -5.791 1.00 56.44 115 PRO A CA 1
ATOM 928 C C . PRO A 1 115 ? 26.937 7.418 -7.092 1.00 56.44 115 PRO A C 1
ATOM 930 O O . PRO A 1 115 ? 27.359 7.834 -8.180 1.00 56.44 115 PRO A O 1
ATOM 933 N N . ASP A 1 116 ? 26.027 6.446 -7.004 1.00 64.00 116 ASP A N 1
ATOM 934 C CA . ASP A 1 116 ? 25.194 6.151 -8.163 1.00 64.00 116 ASP A CA 1
ATOM 935 C C . ASP A 1 116 ? 24.397 7.428 -8.423 1.00 64.00 116 ASP A C 1
ATOM 937 O O . ASP A 1 116 ? 23.471 7.760 -7.692 1.00 64.00 116 ASP A O 1
ATOM 941 N N . ARG A 1 117 ? 24.798 8.194 -9.443 1.00 58.41 117 ARG A N 1
ATOM 942 C CA . ARG A 1 117 ? 24.191 9.496 -9.766 1.00 58.41 117 ARG A CA 1
ATOM 943 C C . ARG A 1 117 ? 22.703 9.387 -10.104 1.00 58.41 117 ARG A C 1
ATOM 945 O O . ARG A 1 117 ? 22.051 10.415 -10.261 1.00 58.41 117 ARG A O 1
ATOM 952 N N . ARG A 1 118 ? 22.189 8.167 -10.279 1.00 62.16 118 ARG A N 1
ATOM 953 C CA . ARG A 1 118 ? 20.778 7.885 -10.546 1.00 62.16 118 ARG A CA 1
ATOM 954 C C . ARG A 1 118 ? 19.992 7.550 -9.287 1.00 62.16 118 ARG A C 1
ATOM 956 O O . ARG A 1 118 ? 18.776 7.450 -9.401 1.00 62.16 118 ARG A O 1
ATOM 963 N N . ALA A 1 119 ? 20.655 7.375 -8.145 1.00 72.38 119 ALA A N 1
ATOM 964 C CA . ALA A 1 119 ? 20.044 7.021 -6.878 1.00 72.38 119 ALA A CA 1
ATOM 965 C C . ALA A 1 119 ? 19.978 8.226 -5.926 1.00 72.38 119 ALA A C 1
ATOM 967 O O . ALA A 1 119 ? 20.979 8.899 -5.682 1.00 72.38 119 ALA A O 1
ATOM 968 N N . VAL A 1 120 ? 18.799 8.475 -5.363 1.00 79.12 120 VAL A N 1
ATOM 969 C CA . VAL A 1 120 ? 18.583 9.417 -4.262 1.00 79.12 120 VAL A CA 1
ATOM 970 C C . VAL A 1 120 ? 18.198 8.609 -3.038 1.00 79.12 120 VAL A C 1
ATOM 972 O O . VAL A 1 120 ? 17.214 7.873 -3.073 1.00 79.12 120 VAL A O 1
ATOM 975 N N . THR A 1 121 ? 18.950 8.778 -1.955 1.00 86.50 121 THR A N 1
ATOM 976 C CA . THR A 1 121 ? 18.607 8.195 -0.660 1.00 86.50 121 THR A CA 1
ATOM 977 C C . THR A 1 121 ? 18.143 9.291 0.288 1.00 86.50 121 THR A C 1
ATOM 979 O O . THR A 1 121 ? 18.808 10.315 0.440 1.00 86.50 121 THR A O 1
ATOM 982 N N . GLU A 1 122 ? 17.021 9.066 0.955 1.00 90.88 122 GLU A N 1
ATOM 983 C CA . GLU A 1 122 ? 16.479 9.911 2.011 1.00 90.88 122 GLU A CA 1
ATOM 984 C C . GLU A 1 122 ? 16.348 9.118 3.308 1.00 90.88 122 GLU A C 1
ATOM 986 O O . GLU A 1 122 ? 15.998 7.938 3.308 1.00 90.88 122 GLU A O 1
ATOM 991 N N . LEU A 1 123 ? 16.588 9.797 4.424 1.00 92.75 123 LEU A N 1
ATOM 992 C CA . LEU A 1 123 ? 16.203 9.338 5.749 1.00 92.75 123 LEU A CA 1
ATOM 993 C C . LEU A 1 123 ? 14.920 10.058 6.158 1.00 92.75 123 LEU A C 1
ATOM 995 O O . LEU A 1 123 ? 14.844 11.293 6.131 1.00 92.75 123 LEU A O 1
ATOM 999 N N . LEU A 1 124 ? 13.923 9.270 6.539 1.00 95.38 124 LEU A N 1
ATOM 1000 C CA . LEU A 1 124 ? 12.627 9.714 7.022 1.00 95.38 124 LEU A CA 1
ATOM 1001 C C . LEU A 1 124 ? 12.541 9.387 8.512 1.00 95.38 124 LEU A C 1
ATOM 1003 O O . LEU A 1 124 ? 12.565 8.217 8.887 1.00 95.38 124 LEU A O 1
ATOM 1007 N N . ILE A 1 125 ? 12.430 10.408 9.358 1.00 96.00 125 ILE A N 1
ATOM 1008 C CA . ILE A 1 125 ? 12.015 10.214 10.751 1.00 96.00 125 ILE A CA 1
ATOM 1009 C C . ILE A 1 125 ? 10.495 10.203 10.740 1.00 96.00 125 ILE A C 1
ATOM 1011 O O . ILE A 1 125 ? 9.878 11.187 10.322 1.00 96.00 125 ILE A O 1
ATOM 1015 N N . VAL A 1 126 ? 9.899 9.097 11.165 1.00 97.69 126 VAL A N 1
ATOM 1016 C CA . VAL A 1 126 ? 8.452 8.888 11.140 1.00 97.69 126 VAL A CA 1
ATOM 1017 C C . VAL A 1 126 ? 7.920 8.646 12.540 1.00 97.69 126 VAL A C 1
ATOM 1019 O O . VAL A 1 126 ? 8.611 8.090 13.392 1.00 97.69 126 VAL A O 1
ATOM 1022 N N . LYS A 1 127 ? 6.666 9.032 12.749 1.00 98.25 127 LYS A N 1
ATOM 1023 C CA . LYS A 1 127 ? 5.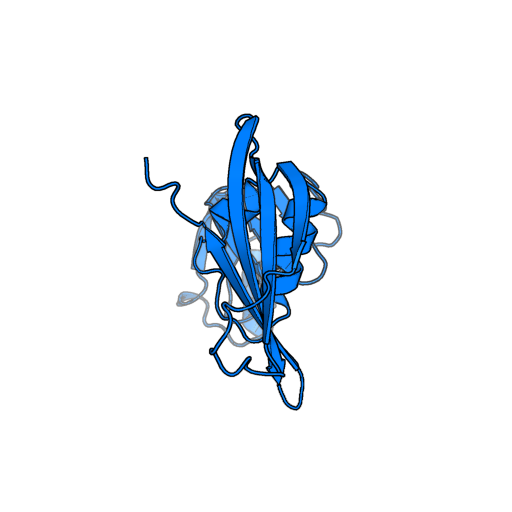859 8.622 13.890 1.00 98.25 127 LYS A CA 1
ATOM 1024 C C . LYS A 1 127 ? 4.868 7.565 13.428 1.00 98.25 127 LYS A C 1
ATOM 1026 O O . LYS A 1 127 ? 4.189 7.773 12.421 1.00 98.25 127 LYS A O 1
ATOM 1031 N N . PHE A 1 128 ? 4.767 6.458 14.148 1.00 98.00 128 PHE A N 1
ATOM 1032 C CA . PHE A 1 128 ? 3.808 5.392 13.879 1.00 98.00 128 PHE A CA 1
ATOM 1033 C C . PHE A 1 128 ? 2.474 5.626 14.610 1.00 98.00 128 PHE A C 1
ATOM 1035 O O . PHE A 1 128 ? 2.335 6.526 15.444 1.00 98.00 128 PHE A O 1
ATOM 1042 N N . THR A 1 129 ? 1.454 4.834 14.278 1.00 97.06 129 THR A N 1
ATOM 1043 C CA . THR A 1 129 ? 0.108 4.915 14.873 1.00 97.06 129 THR A CA 1
ATOM 1044 C C . THR A 1 129 ? 0.068 4.587 16.364 1.00 97.06 129 THR A C 1
ATOM 1046 O O . THR A 1 129 ? -0.833 5.062 17.048 1.00 97.06 129 THR A O 1
ATOM 1049 N N . ASP A 1 130 ? 1.039 3.823 16.872 1.00 96.62 130 ASP A N 1
ATOM 1050 C CA . ASP A 1 130 ? 1.242 3.541 18.304 1.00 96.62 130 ASP A CA 1
ATOM 1051 C C . ASP A 1 130 ? 2.037 4.645 19.033 1.00 96.62 130 ASP A C 1
ATOM 1053 O O . ASP A 1 130 ? 2.463 4.471 20.171 1.00 96.62 130 ASP A O 1
ATOM 1057 N N . ASP A 1 131 ? 2.236 5.782 18.362 1.00 96.44 131 ASP A N 1
ATOM 1058 C CA . ASP A 1 131 ? 3.021 6.936 18.787 1.00 96.44 131 ASP A CA 1
ATOM 1059 C C . ASP A 1 131 ? 4.533 6.697 18.966 1.00 96.44 131 ASP A C 1
ATOM 1061 O O . ASP A 1 131 ? 5.238 7.636 19.350 1.00 96.44 131 ASP A O 1
ATOM 1065 N N . SER A 1 132 ? 5.052 5.516 18.611 1.00 96.69 132 SER A N 1
ATOM 1066 C CA . SER A 1 132 ? 6.497 5.277 18.537 1.00 96.69 132 SER A CA 1
ATOM 1067 C C . SER A 1 132 ? 7.137 6.036 17.370 1.00 96.69 132 SER A C 1
ATOM 1069 O O . SER A 1 132 ? 6.493 6.322 16.357 1.00 96.69 132 SER A O 1
ATOM 1071 N N . GLU A 1 133 ? 8.420 6.372 17.501 1.00 96.56 133 GLU A N 1
ATOM 1072 C CA . GLU A 1 133 ? 9.213 6.945 16.412 1.00 96.56 133 GLU A CA 1
ATOM 1073 C C . GLU A 1 133 ? 10.106 5.879 15.771 1.00 96.56 133 GLU A C 1
ATOM 1075 O O . GLU A 1 133 ? 10.528 4.913 16.410 1.00 96.56 133 GLU A O 1
ATOM 1080 N N . GLY A 1 134 ? 10.419 6.059 14.492 1.00 94.75 134 GLY A N 1
ATOM 1081 C CA . GLY A 1 134 ? 11.389 5.226 13.797 1.00 94.75 134 GLY A CA 1
ATOM 1082 C C . GLY A 1 134 ? 12.024 5.931 12.614 1.00 94.75 134 GLY A C 1
ATOM 1083 O O . GLY A 1 134 ? 11.619 7.024 12.216 1.00 94.75 134 GLY A O 1
ATOM 1084 N N . VAL A 1 135 ? 13.034 5.278 12.044 1.00 95.06 135 VAL A N 1
ATOM 1085 C CA . VAL A 1 135 ? 13.748 5.775 10.871 1.00 95.06 135 VAL A CA 1
ATOM 1086 C C . VAL A 1 135 ? 13.497 4.838 9.698 1.00 95.06 135 VAL A C 1
ATOM 1088 O O . VAL A 1 135 ? 13.798 3.643 9.761 1.00 95.06 135 VAL A O 1
ATOM 1091 N N . LEU A 1 136 ? 12.947 5.388 8.620 1.00 95.19 136 LEU A N 1
ATOM 1092 C CA . LEU A 1 136 ? 12.852 4.714 7.331 1.00 95.19 136 LEU A CA 1
ATOM 1093 C C . LEU A 1 136 ? 13.913 5.286 6.393 1.00 95.19 136 LEU A C 1
ATOM 1095 O O . LEU A 1 136 ? 14.136 6.495 6.355 1.00 95.19 136 LEU A O 1
ATOM 1099 N N . GLN A 1 137 ? 14.553 4.422 5.618 1.00 92.94 137 GLN A N 1
ATOM 1100 C CA . GLN A 1 137 ? 15.379 4.822 4.491 1.00 92.94 137 GLN A CA 1
ATOM 1101 C C . GLN A 1 137 ? 14.564 4.639 3.212 1.00 92.94 137 GLN A C 1
ATOM 1103 O O . GLN A 1 137 ? 14.086 3.540 2.937 1.00 92.94 137 GLN A O 1
ATOM 1108 N N . CYS A 1 138 ? 14.411 5.713 2.441 1.00 92.06 138 CYS A N 1
ATOM 1109 C CA . CYS A 1 138 ? 13.817 5.682 1.110 1.00 92.06 138 CYS A CA 1
ATOM 1110 C C . CYS A 1 138 ? 14.930 5.812 0.071 1.00 92.06 138 CYS A C 1
ATOM 1112 O O . CYS A 1 138 ? 15.703 6.768 0.093 1.00 92.06 138 CYS A O 1
ATOM 1114 N N . TRP A 1 139 ? 15.016 4.849 -0.833 1.00 89.25 139 TRP A N 1
ATOM 1115 C CA . TRP A 1 139 ? 15.935 4.847 -1.959 1.00 89.25 139 TRP A CA 1
ATOM 1116 C C . TRP A 1 139 ? 15.133 4.929 -3.250 1.00 89.25 139 TRP A C 1
ATOM 1118 O O . TRP A 1 139 ? 14.236 4.118 -3.471 1.00 89.25 139 TRP A O 1
ATOM 1128 N N . ARG A 1 140 ? 15.460 5.890 -4.112 1.00 89.56 140 ARG A N 1
ATOM 1129 C CA . ARG A 1 140 ? 14.824 6.069 -5.421 1.00 89.56 140 ARG A CA 1
ATOM 1130 C C . ARG A 1 140 ? 15.864 6.027 -6.517 1.00 89.56 140 ARG A C 1
ATOM 1132 O O . ARG A 1 140 ? 16.872 6.720 -6.407 1.00 89.56 140 ARG A O 1
ATOM 1139 N N . ARG A 1 141 ? 15.604 5.284 -7.592 1.00 88.44 141 ARG A N 1
ATOM 1140 C CA . ARG A 1 141 ? 16.488 5.214 -8.759 1.00 88.44 141 ARG A CA 1
ATOM 1141 C C . ARG A 1 141 ? 15.746 5.478 -10.052 1.00 88.44 141 ARG A C 1
ATOM 1143 O O . ARG A 1 141 ? 14.796 4.775 -10.375 1.00 88.44 141 ARG A O 1
ATOM 1150 N N . ALA A 1 142 ? 16.227 6.449 -10.823 1.00 86.44 142 ALA A N 1
ATOM 1151 C CA . ALA A 1 142 ? 15.691 6.717 -12.153 1.00 86.44 142 ALA A CA 1
ATOM 1152 C C . ALA A 1 142 ? 16.077 5.606 -13.146 1.00 86.44 142 ALA A C 1
ATOM 1154 O O . ALA A 1 142 ? 17.252 5.230 -13.267 1.00 86.44 142 ALA A O 1
ATOM 1155 N N . LEU A 1 143 ? 15.085 5.127 -13.891 1.00 83.25 143 LEU A N 1
ATOM 1156 C CA . LEU A 1 143 ? 15.202 4.157 -14.976 1.00 83.25 143 LEU A CA 1
ATOM 1157 C C . LEU A 1 143 ? 14.752 4.805 -16.296 1.00 83.25 143 LEU A C 1
ATOM 1159 O O . LEU A 1 143 ? 14.223 5.910 -16.303 1.00 83.25 143 LEU A O 1
ATOM 1163 N N . GLY A 1 144 ? 15.001 4.144 -17.431 1.00 83.06 144 GLY A N 1
ATOM 1164 C CA . GLY A 1 144 ? 14.734 4.727 -18.755 1.00 83.06 144 GLY A CA 1
ATOM 1165 C C . GLY A 1 144 ? 13.282 5.182 -18.960 1.00 83.06 144 GLY A C 1
ATOM 1166 O O . GLY A 1 144 ? 13.064 6.271 -19.476 1.00 83.06 144 GLY A O 1
ATOM 1167 N N . GLU A 1 145 ? 12.312 4.379 -18.512 1.00 84.75 145 GLU A N 1
ATOM 1168 C CA . GLU A 1 145 ? 10.868 4.648 -18.650 1.00 84.75 145 GLU A CA 1
ATOM 1169 C C . GLU A 1 145 ? 10.135 4.692 -17.293 1.00 84.75 145 GLU A C 1
ATOM 1171 O O . GLU A 1 145 ? 8.940 4.430 -17.218 1.00 84.75 145 GLU A O 1
ATOM 1176 N N . GLY A 1 146 ? 10.835 4.988 -16.192 1.00 87.81 146 GLY A N 1
ATOM 1177 C CA . GLY A 1 146 ? 10.220 4.992 -14.862 1.00 87.81 146 GLY A CA 1
ATOM 1178 C C . GLY A 1 146 ? 11.228 5.145 -13.732 1.00 87.81 146 GLY A C 1
ATOM 1179 O O . GLY A 1 146 ? 12.311 5.704 -13.914 1.00 87.81 146 GLY A O 1
ATOM 1180 N N . TYR A 1 147 ? 10.885 4.634 -12.554 1.00 91.44 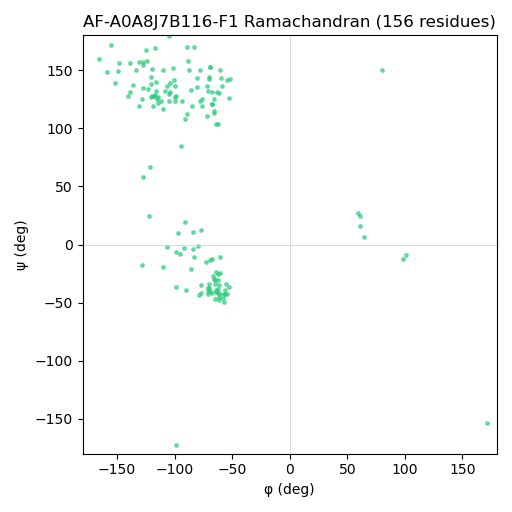147 TYR A N 1
ATOM 1181 C CA . TYR A 1 147 ? 11.767 4.648 -11.393 1.00 91.44 147 TYR A CA 1
ATOM 1182 C C . TYR A 1 147 ? 11.538 3.425 -10.504 1.00 91.44 147 TYR A C 1
ATOM 1184 O O . TYR A 1 147 ? 10.472 2.818 -10.525 1.00 91.44 147 TYR A O 1
ATOM 1192 N N . GLU A 1 148 ? 12.549 3.066 -9.722 1.00 91.12 148 GLU A N 1
ATOM 1193 C CA . GLU A 1 148 ? 12.427 2.144 -8.590 1.00 91.12 148 GLU A CA 1
ATOM 1194 C C . GLU A 1 148 ? 12.360 2.951 -7.294 1.00 91.12 148 GLU A C 1
ATOM 1196 O O . GLU A 1 148 ? 13.083 3.940 -7.146 1.00 91.12 148 GLU A O 1
ATOM 1201 N N . CYS A 1 149 ? 11.526 2.513 -6.351 1.00 92.19 149 CYS A N 1
ATOM 1202 C CA . CYS A 1 149 ? 11.451 3.058 -5.000 1.00 92.19 149 CYS A CA 1
ATOM 1203 C C . CYS A 1 149 ? 11.498 1.925 -3.973 1.00 92.19 149 CYS A C 1
ATOM 1205 O O . CYS A 1 149 ? 10.636 1.045 -3.958 1.00 92.19 149 CYS A O 1
ATOM 1207 N N . HIS A 1 150 ? 12.505 1.917 -3.109 1.00 91.69 150 HIS A N 1
ATOM 1208 C CA . HIS A 1 150 ? 12.615 0.958 -2.017 1.00 91.69 150 HIS A CA 1
ATOM 1209 C C . HIS A 1 150 ? 12.584 1.693 -0.689 1.00 91.69 150 HIS A C 1
ATOM 1211 O O . HIS A 1 150 ? 13.383 2.594 -0.457 1.00 91.69 150 HIS A O 1
ATOM 1217 N N . ILE A 1 151 ? 11.690 1.261 0.198 1.00 92.75 151 ILE A N 1
ATOM 1218 C CA . ILE A 1 151 ? 11.634 1.754 1.570 1.00 92.75 151 ILE A CA 1
ATOM 1219 C C . ILE A 1 151 ? 11.965 0.611 2.523 1.00 92.75 151 ILE A C 1
ATOM 1221 O O . ILE A 1 151 ? 11.330 -0.451 2.488 1.00 92.75 151 ILE A O 1
ATOM 1225 N N . GLU A 1 152 ? 12.950 0.835 3.382 1.00 93.56 152 GLU A N 1
ATOM 1226 C CA . GLU A 1 152 ? 13.362 -0.087 4.438 1.00 93.56 152 GLU A CA 1
ATOM 1227 C C . GLU A 1 152 ? 13.394 0.607 5.799 1.00 93.56 152 GLU A C 1
ATOM 1229 O O . GLU A 1 152 ? 13.524 1.826 5.894 1.00 93.56 152 GLU A O 1
ATOM 1234 N N . ARG A 1 153 ? 13.237 -0.172 6.870 1.00 91.19 153 ARG A N 1
ATOM 1235 C CA . ARG A 1 153 ? 13.324 0.327 8.242 1.00 91.19 153 ARG A CA 1
ATOM 1236 C C . ARG A 1 153 ? 14.755 0.138 8.716 1.00 91.19 153 ARG A C 1
ATOM 1238 O O . ARG A 1 153 ? 15.247 -0.988 8.705 1.00 91.19 153 ARG A O 1
ATOM 1245 N N . LEU A 1 154 ? 15.400 1.216 9.148 1.00 87.75 154 LEU A N 1
ATOM 1246 C CA . LEU A 1 154 ? 16.692 1.104 9.811 1.00 87.75 154 LEU A CA 1
ATOM 1247 C C . LEU A 1 154 ? 16.439 0.606 11.235 1.00 87.75 154 LEU A C 1
ATOM 1249 O O . LEU A 1 154 ? 15.613 1.173 11.956 1.00 87.75 154 LEU A O 1
ATOM 1253 N N . GLN A 1 155 ? 17.096 -0.488 11.618 1.00 73.25 155 GLN A N 1
ATOM 1254 C CA . GLN A 1 155 ? 17.134 -0.886 13.019 1.00 73.25 155 GLN A CA 1
ATOM 1255 C C . GLN A 1 155 ? 17.952 0.166 13.768 1.00 73.25 155 GLN A C 1
ATOM 1257 O O . GLN A 1 155 ? 19.025 0.559 13.312 1.00 73.25 155 GLN A O 1
ATOM 1262 N N . SER A 1 156 ? 17.416 0.661 14.881 1.00 52.88 156 SER A N 1
ATOM 1263 C CA . SER A 1 156 ? 18.252 1.330 15.867 1.00 52.88 156 SER A CA 1
ATOM 1264 C C . SER A 1 156 ? 19.183 0.254 16.415 1.00 52.88 156 SER A C 1
ATOM 1266 O O . SER A 1 156 ? 18.701 -0.704 17.016 1.00 52.88 156 SER A O 1
ATOM 1268 N N . ASP A 1 157 ? 20.480 0.363 16.139 1.00 42.22 157 ASP A N 1
ATOM 1269 C CA . ASP A 1 157 ? 21.477 -0.348 16.931 1.00 42.22 157 ASP A CA 1
ATOM 1270 C C . ASP A 1 157 ? 21.382 0.245 18.346 1.00 42.22 157 ASP A C 1
ATOM 1272 O O . ASP A 1 157 ? 21.767 1.399 18.555 1.00 42.22 157 ASP A O 1
ATOM 1276 N N . ASP A 1 158 ? 20.766 -0.498 19.269 1.00 36.28 158 ASP A N 1
ATOM 1277 C CA . ASP A 1 158 ? 20.824 -0.224 20.711 1.00 36.28 158 ASP A CA 1
ATOM 1278 C C . ASP A 1 158 ? 22.240 -0.486 21.257 1.00 36.28 158 ASP A C 1
ATOM 1280 O O . ASP A 1 158 ? 22.847 -1.525 20.891 1.00 36.28 158 ASP A O 1
#

Secondary structure (DSSP, 8-state):
--EEE-SS-EESSHHHHHHHHHHHT--GGG-EEE-S--EEEE-SSEEEETTS-EEE-TTS-TT---B-S-HHHHHHHHHHHTSS-SS-TT-HHHHHTEEEEEEEEE-PPPTTS---TTEEEEEEEEEETTS-EEEEEEEEEEETTEEEEEEEEEP---

Solvent-accessible surface area (backbone atoms only — not comparable to full-atom values): 8803 Å² total; per-residue (Å²): 82,41,43,29,37,43,90,76,38,29,20,66,45,69,72,53,32,53,59,51,15,65,74,70,66,38,53,81,89,66,50,44,77,43,74,80,32,42,78,40,27,51,55,87,64,35,28,35,34,72,79,64,45,78,42,61,25,42,69,52,62,85,88,65,66,43,77,71,58,29,72,50,15,52,53,55,48,48,53,27,68,77,21,76,31,93,63,41,78,49,40,64,58,53,41,60,35,26,50,37,72,78,42,81,43,79,55,77,76,62,93,90,62,82,72,60,89,52,54,49,41,30,41,33,37,30,29,33,73,88,71,47,74,49,43,35,38,39,39,36,33,69,48,99,92,52,37,38,26,42,37,35,63,57,76,79,86,126

Foldseek 3Di:
DKWKDFPAEIDPDPVLNVVVCVVVVGDSVRTDMDPPKDFQADDQFWTAIPVLDIDGHHSPDPVPGHDRAAPQLVVQQCVQVQAPHPAAPAGNSVSSQFNDFPDKDWDDDPPPDDPPPQKTKIWTFTQGNVRDTFIKIWIWGDDPVGIHIYIDTDDPPD

pLDDT: mean 90.73, std 12.1, range [36.28, 98.31]

Nearest PDB structures (foldseek):
  4j8t-assembly5_C-3  TM=4.846E-01  e=1.110E+00  Pseudomonas aeruginosa PAO1
  5ier-assembly4_D  TM=4.960E-01  e=1.956E+00  synthetic construct
  8dte-assembly1_A  TM=5.265E-01  e=2.191E+00  Neisseria gonorrhoeae NCCP11945
  6hsy-assembly1_A  TM=3.880E-01  e=7.053E-01  Pseudomonas aeruginosa PAO1
  6agq-assembly1_C  TM=5.376E-01  e=5.741E+00  Paenibacillus sp. R4

Radius of gyration: 18.17 Å; Cα contacts (8 Å, |Δi|>4): 313; chains: 1; bounding box: 57×37×40 Å

Sequence (158 aa):
MARFMTRRYVAVTWAEALRLAALDQTPRSEIRQAEEVQLLHREEWWAWWSDEQLTTAIGLPESLCPETLSPDAVSLISEVWESFSPAPRCGWETLARVKAVLRRANWSHPQGSVPDRRAVTELLIVKFTDDSEGVLQCWRRALGEGYECHIERLQSDD